Protein AF-A0A965TZ69-F1 (afdb_monomer)

Nearest PDB structures (foldseek):
  3d31-assembly1_C  TM=6.279E-01  e=3.593E+00  unclassified

Mean predicted aligned error: 8.64 Å

Radius of gyration: 21.77 Å; Cα contacts (8 Å, |Δi|>4): 48; chains: 1; bounding box: 50×44×54 Å

Sequence (142 aa):
YWHDPTARWVMLLVFVVKNLGYMVIIFSGALAGMPKEYKEVFSLDSRSLFSYARRVIIPLLTPVIFFVVILSLINCFQIYREVFGLYGQYPPNSLYMLQNFMNNNFLKLNYHRLCSASFLVTMTIGLVVAVYLRVQDRSKRR

Structure (mmCIF, N/CA/C/O backbone):
data_AF-A0A965TZ69-F1
#
_entry.id   AF-A0A965TZ69-F1
#
loop_
_atom_site.group_PDB
_atom_site.id
_atom_site.type_symbol
_atom_site.label_atom_id
_atom_site.label_alt_id
_atom_site.label_comp_id
_atom_site.label_asym_id
_atom_site.label_entity_id
_atom_site.label_seq_id
_atom_site.pdbx_PDB_ins_code
_atom_site.Cartn_x
_atom_site.Cartn_y
_atom_site.Cartn_z
_atom_site.occupancy
_atom_site.B_iso_or_equiv
_atom_site.auth_seq_id
_atom_site.auth_comp_id
_atom_site.auth_asym_id
_atom_site.auth_atom_id
_atom_site.pdbx_PDB_model_num
ATOM 1 N N . TYR A 1 1 ? 6.754 -20.106 -20.145 1.00 45.97 1 TYR A N 1
ATOM 2 C CA . TYR A 1 1 ? 7.620 -19.295 -19.264 1.00 45.97 1 TYR A CA 1
ATOM 3 C C . TYR A 1 1 ? 7.203 -17.821 -19.119 1.00 45.97 1 TYR A C 1
ATOM 5 O O . TYR A 1 1 ? 7.420 -17.286 -18.046 1.00 45.97 1 TYR A O 1
ATOM 13 N N . TRP A 1 2 ? 6.571 -17.156 -20.108 1.00 42.72 2 TRP A N 1
ATOM 14 C CA . TRP A 1 2 ? 6.186 -15.721 -20.014 1.00 42.72 2 TRP A CA 1
ATOM 15 C C . TRP A 1 2 ? 4.701 -15.433 -19.716 1.00 42.72 2 TRP A C 1
ATOM 17 O O . TRP A 1 2 ? 4.315 -14.274 -19.573 1.00 42.72 2 TRP A O 1
ATOM 27 N N . HIS A 1 3 ? 3.871 -16.472 -19.605 1.00 52.62 3 HIS A N 1
ATOM 28 C CA . HIS A 1 3 ? 2.413 -16.343 -19.503 1.00 52.62 3 HIS A CA 1
ATOM 29 C C . HIS A 1 3 ? 1.800 -17.076 -18.317 1.00 52.62 3 HIS A C 1
ATOM 31 O O . HIS A 1 3 ? 0.592 -17.264 -18.318 1.00 52.62 3 HIS A O 1
ATOM 37 N N . ASP A 1 4 ? 2.586 -17.479 -17.317 1.00 63.34 4 ASP A N 1
ATOM 38 C CA . ASP A 1 4 ? 2.038 -18.221 -16.185 1.00 63.34 4 ASP A CA 1
ATOM 39 C C . ASP A 1 4 ? 1.114 -17.315 -15.352 1.00 63.34 4 ASP A C 1
ATOM 41 O O . ASP A 1 4 ? 1.602 -16.450 -14.615 1.00 63.34 4 ASP A O 1
ATOM 45 N N . PRO A 1 5 ? -0.224 -17.476 -15.434 1.00 65.94 5 PRO A N 1
ATOM 46 C CA . PRO A 1 5 ? -1.159 -16.663 -14.655 1.00 65.94 5 PRO A CA 1
ATOM 47 C C . PRO A 1 5 ? -0.973 -16.927 -13.154 1.00 65.94 5 PRO A C 1
ATOM 49 O O . PRO A 1 5 ? -1.316 -16.102 -12.307 1.00 65.94 5 PRO A O 1
ATOM 52 N N . THR A 1 6 ? -0.385 -18.082 -12.840 1.00 77.25 6 THR A N 1
ATOM 53 C CA . THR A 1 6 ? -0.024 -18.580 -11.517 1.00 77.25 6 THR A CA 1
ATOM 54 C C . THR A 1 6 ? 0.995 -17.681 -10.815 1.00 77.25 6 THR A C 1
ATOM 56 O O . THR A 1 6 ? 0.858 -17.457 -9.615 1.00 77.25 6 THR A O 1
ATOM 59 N N . ALA A 1 7 ? 1.942 -17.069 -11.536 1.00 76.62 7 ALA A N 1
ATOM 60 C CA . ALA A 1 7 ? 2.988 -16.228 -10.945 1.00 76.62 7 ALA A CA 1
ATOM 61 C C . ALA A 1 7 ? 2.411 -15.025 -10.178 1.00 76.62 7 ALA A C 1
ATOM 63 O O . ALA A 1 7 ? 2.889 -14.676 -9.097 1.00 76.62 7 ALA A O 1
ATOM 64 N N . ARG A 1 8 ? 1.333 -14.418 -10.695 1.00 78.44 8 ARG A N 1
ATOM 65 C CA . ARG A 1 8 ? 0.625 -13.325 -10.013 1.00 78.44 8 ARG A CA 1
ATOM 66 C C . ARG A 1 8 ? -0.029 -13.802 -8.718 1.00 78.44 8 ARG A C 1
ATOM 68 O O . ARG A 1 8 ? 0.075 -13.117 -7.705 1.00 78.44 8 ARG A O 1
ATOM 75 N N . TRP A 1 9 ? -0.689 -14.957 -8.747 1.00 83.31 9 TRP A N 1
ATOM 76 C CA . TRP A 1 9 ? -1.361 -15.526 -7.577 1.00 83.31 9 TRP A CA 1
ATOM 77 C C . TRP A 1 9 ? -0.374 -15.943 -6.491 1.00 83.31 9 TRP A C 1
ATOM 79 O O . TRP A 1 9 ? -0.600 -15.645 -5.322 1.00 83.31 9 TRP A O 1
ATOM 89 N N . VAL A 1 10 ? 0.750 -16.549 -6.877 1.00 84.06 10 VAL A N 1
ATOM 90 C CA . VAL A 1 10 ? 1.832 -16.903 -5.952 1.00 84.06 10 VAL A CA 1
ATOM 91 C C . VAL A 1 10 ? 2.392 -15.647 -5.282 1.00 84.06 10 VAL A C 1
ATOM 93 O O . VAL A 1 10 ? 2.498 -15.607 -4.059 1.00 84.06 10 VAL A O 1
ATOM 96 N N . MET A 1 11 ? 2.665 -14.584 -6.047 1.00 83.56 11 MET A N 1
ATOM 97 C CA . MET A 1 11 ? 3.142 -13.319 -5.474 1.00 83.56 11 MET A CA 1
ATOM 98 C C . MET A 1 11 ? 2.115 -12.653 -4.559 1.00 83.56 11 MET A C 1
ATOM 100 O O . MET A 1 11 ? 2.484 -12.130 -3.509 1.00 83.56 11 MET A O 1
ATOM 104 N N . LEU A 1 12 ? 0.830 -12.694 -4.918 1.00 83.50 12 LEU A N 1
ATOM 105 C CA . LEU A 1 12 ? -0.244 -12.198 -4.057 1.00 83.50 12 LEU A CA 1
ATOM 106 C C . LEU A 1 12 ? -0.321 -12.983 -2.746 1.00 83.50 12 LEU A C 1
ATOM 108 O O . LEU A 1 12 ? -0.468 -12.375 -1.691 1.00 83.50 12 LEU A O 1
ATOM 112 N N . LEU A 1 13 ? -0.180 -14.308 -2.789 1.00 86.38 13 LEU A N 1
ATOM 113 C CA . LEU A 1 13 ? -0.198 -15.149 -1.595 1.00 86.38 13 LEU A CA 1
ATOM 114 C C . LEU A 1 13 ? 0.984 -14.818 -0.676 1.00 86.38 13 LEU A C 1
ATOM 116 O O . LEU A 1 13 ? 0.779 -14.577 0.513 1.00 86.38 13 LEU A O 1
ATOM 120 N N . VAL A 1 14 ? 2.199 -14.723 -1.225 1.00 85.31 14 VAL A N 1
ATOM 121 C CA . VAL A 1 14 ? 3.401 -14.330 -0.467 1.00 85.31 14 VAL A CA 1
ATOM 122 C C . VAL A 1 14 ? 3.221 -12.947 0.161 1.00 85.31 14 VAL A C 1
ATOM 124 O O . VAL A 1 14 ? 3.525 -12.757 1.340 1.00 85.31 14 VAL A O 1
ATOM 127 N N . PHE A 1 15 ? 2.672 -11.994 -0.597 1.00 84.50 15 PHE A N 1
ATOM 128 C CA . PHE A 1 15 ? 2.369 -10.661 -0.090 1.00 84.50 15 PHE A CA 1
ATOM 129 C C . PHE A 1 15 ? 1.361 -10.712 1.063 1.00 84.50 15 PHE A C 1
ATOM 131 O O . PHE A 1 15 ? 1.594 -10.110 2.107 1.00 84.50 15 PHE A O 1
ATOM 138 N N . VAL A 1 16 ? 0.261 -11.448 0.913 1.00 85.38 16 VAL A N 1
ATOM 139 C CA . VAL A 1 16 ? -0.779 -11.555 1.940 1.00 85.38 16 VAL A CA 1
ATOM 140 C C . VAL A 1 16 ? -0.226 -12.198 3.208 1.00 85.38 16 VAL A C 1
ATOM 142 O O . VAL A 1 16 ? -0.365 -11.614 4.275 1.00 85.38 16 VAL A O 1
ATOM 145 N N . VAL A 1 17 ? 0.474 -13.330 3.118 1.00 87.38 17 VAL A N 1
ATOM 146 C CA . VAL A 1 17 ? 1.027 -14.018 4.299 1.00 87.38 17 VAL A CA 1
ATOM 147 C C . VAL A 1 17 ? 2.025 -13.134 5.051 1.00 87.38 17 VAL A C 1
ATOM 149 O O . VAL A 1 17 ? 1.951 -13.027 6.276 1.00 87.38 17 VAL A O 1
ATOM 152 N N . LYS A 1 18 ? 2.913 -12.436 4.334 1.00 83.44 18 LYS A N 1
ATOM 153 C CA . LYS A 1 18 ? 3.886 -11.521 4.945 1.00 83.44 18 LYS A CA 1
ATOM 154 C C . LYS A 1 18 ? 3.205 -10.342 5.647 1.00 83.44 18 LYS A C 1
ATOM 156 O O . LYS A 1 18 ? 3.599 -9.970 6.751 1.00 83.44 18 LYS A O 1
ATOM 161 N N . ASN A 1 19 ? 2.196 -9.748 5.011 1.00 85.19 19 ASN A N 1
ATOM 162 C CA . ASN A 1 19 ? 1.527 -8.567 5.548 1.00 85.19 19 ASN A CA 1
ATOM 163 C C . ASN A 1 19 ? 0.514 -8.907 6.654 1.00 85.19 19 ASN A C 1
ATOM 165 O O . ASN A 1 19 ? 0.347 -8.142 7.600 1.00 85.19 19 ASN A O 1
ATOM 169 N N . LEU A 1 20 ? -0.108 -10.086 6.603 1.00 85.44 20 LEU A N 1
ATOM 170 C CA . LEU A 1 20 ? -1.052 -10.538 7.625 1.00 85.44 20 LEU A CA 1
ATOM 171 C C . LEU A 1 20 ? -0.412 -10.605 9.013 1.00 85.44 20 LEU A C 1
ATOM 173 O O . LEU A 1 20 ? -1.038 -10.183 9.982 1.00 85.44 20 LEU A O 1
ATOM 177 N N . GLY A 1 21 ? 0.835 -11.075 9.113 1.00 84.06 21 GLY A N 1
ATOM 178 C CA . GLY A 1 21 ? 1.530 -11.184 10.397 1.00 84.06 21 GLY A CA 1
ATOM 179 C C . GLY A 1 21 ? 1.611 -9.849 11.141 1.00 84.06 21 GLY A C 1
ATOM 180 O O . GLY A 1 21 ? 1.211 -9.762 12.301 1.00 84.06 21 GLY A O 1
ATOM 181 N N . TYR A 1 22 ? 2.054 -8.781 10.466 1.00 83.88 22 TYR A N 1
ATOM 182 C CA . TYR A 1 22 ? 2.157 -7.467 11.110 1.00 83.88 22 TYR A CA 1
ATOM 183 C C . TYR A 1 22 ? 0.774 -6.881 11.428 1.00 83.88 22 TYR A C 1
ATOM 185 O O . TYR A 1 22 ? 0.587 -6.287 12.491 1.00 83.88 22 TYR A O 1
ATOM 193 N N . MET A 1 23 ? -0.205 -7.057 10.532 1.00 85.38 23 MET A N 1
ATOM 194 C CA . MET A 1 23 ? -1.560 -6.538 10.728 1.00 85.38 23 MET A CA 1
ATOM 195 C C . MET A 1 23 ? -2.212 -7.149 11.965 1.00 85.38 23 MET A C 1
ATOM 197 O O . MET A 1 23 ? -2.778 -6.424 12.781 1.00 85.38 23 MET A O 1
ATOM 201 N N . VAL A 1 24 ? -2.095 -8.469 12.132 1.00 88.25 24 VAL A N 1
ATOM 202 C CA . VAL A 1 24 ? -2.656 -9.189 13.281 1.00 88.25 24 VAL A CA 1
ATOM 203 C C . VAL A 1 24 ? -2.038 -8.694 14.584 1.00 88.25 24 VAL A C 1
ATOM 205 O O . VAL A 1 24 ? -2.772 -8.461 15.543 1.00 88.25 24 VAL A O 1
ATOM 208 N N . ILE A 1 25 ? -0.722 -8.468 14.622 1.00 89.06 25 ILE A N 1
ATOM 209 C CA . ILE A 1 25 ? -0.036 -7.956 15.817 1.00 89.06 25 ILE A CA 1
ATOM 210 C C . ILE A 1 25 ? -0.553 -6.560 16.187 1.00 89.06 25 ILE A C 1
ATOM 212 O O . ILE A 1 25 ? -0.896 -6.325 17.346 1.00 89.06 25 ILE A O 1
ATOM 216 N N . ILE A 1 26 ? -0.674 -5.653 15.211 1.00 87.62 26 ILE A N 1
ATOM 217 C CA . ILE A 1 26 ? -1.186 -4.294 15.448 1.00 87.62 26 ILE A CA 1
ATOM 218 C C . ILE A 1 26 ? -2.630 -4.335 15.961 1.00 87.62 26 ILE A C 1
ATOM 220 O O . ILE A 1 26 ? -2.945 -3.688 16.960 1.00 87.62 26 ILE A O 1
ATOM 224 N N . PHE A 1 27 ? -3.506 -5.111 15.318 1.00 86.62 27 PHE A N 1
ATOM 225 C CA . PHE A 1 27 ? -4.904 -5.220 15.740 1.00 86.62 27 PHE A CA 1
ATOM 226 C C . PHE A 1 27 ? -5.051 -5.864 17.120 1.00 86.62 27 PHE A C 1
ATOM 228 O O . PHE A 1 27 ? -5.854 -5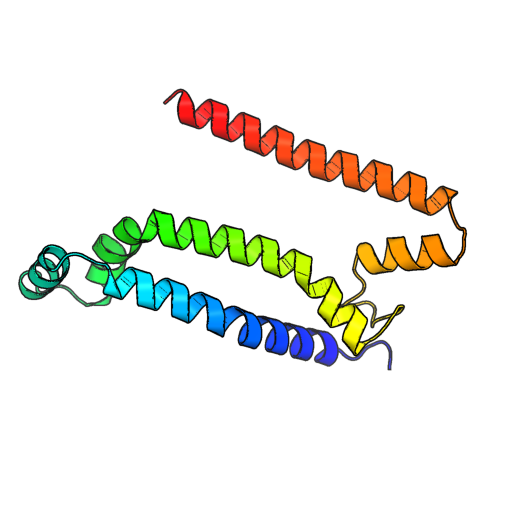.399 17.927 1.00 86.62 27 PHE A O 1
ATOM 235 N N . SER A 1 28 ? -4.253 -6.889 17.416 1.00 86.31 28 SER A N 1
ATOM 236 C CA . SER A 1 28 ? -4.268 -7.563 18.717 1.00 86.3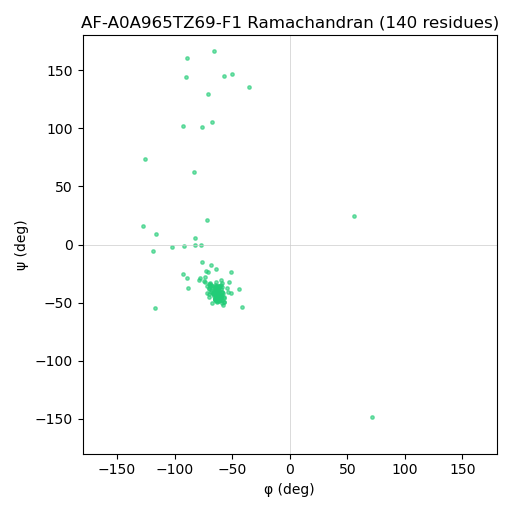1 28 SER A CA 1
ATOM 237 C C . SER A 1 28 ? -3.794 -6.629 19.828 1.00 86.31 28 SER A C 1
ATOM 239 O O . SER A 1 28 ? -4.431 -6.554 20.876 1.00 86.31 28 SER A O 1
ATOM 241 N N . GLY A 1 29 ? -2.730 -5.855 19.584 1.00 86.00 29 GLY A N 1
ATOM 242 C CA . GLY A 1 29 ? -2.254 -4.834 20.519 1.00 86.00 29 GLY A CA 1
ATOM 243 C C . GLY A 1 29 ? -3.288 -3.733 20.761 1.00 86.00 29 GLY A C 1
ATOM 244 O O . GLY A 1 29 ? -3.538 -3.355 21.904 1.00 86.00 29 GLY A O 1
ATOM 245 N N . ALA A 1 30 ? -3.955 -3.273 19.702 1.00 85.50 30 ALA A N 1
ATOM 246 C CA . ALA A 1 30 ? -5.000 -2.261 19.810 1.00 85.50 30 ALA A CA 1
ATOM 247 C C . ALA A 1 30 ? -6.231 -2.745 20.595 1.00 85.50 30 ALA A C 1
ATOM 249 O O . ALA A 1 30 ? -6.781 -2.001 21.403 1.00 85.50 30 ALA A O 1
ATOM 250 N N . LEU A 1 31 ? -6.640 -4.002 20.399 1.00 84.38 31 LEU A N 1
ATOM 251 C CA . LEU A 1 31 ? -7.721 -4.627 21.168 1.00 84.38 31 LEU A CA 1
ATOM 252 C C . LEU A 1 31 ? -7.326 -4.871 22.632 1.00 84.38 31 LEU A C 1
ATOM 254 O O . LEU A 1 31 ? -8.160 -4.730 23.527 1.00 84.38 31 LEU A O 1
ATOM 258 N N . ALA A 1 32 ? -6.064 -5.221 22.893 1.00 84.81 32 ALA A N 1
ATOM 259 C CA . ALA A 1 32 ? -5.551 -5.421 24.247 1.00 84.81 32 ALA A CA 1
ATOM 260 C C . ALA A 1 32 ? -5.481 -4.110 25.050 1.00 84.81 32 ALA A C 1
ATOM 262 O O . ALA A 1 32 ? -5.747 -4.124 26.249 1.00 84.81 32 ALA A O 1
ATOM 263 N N . GLY A 1 33 ? -5.176 -2.986 24.392 1.00 80.50 33 GLY A N 1
ATOM 264 C CA . GLY A 1 33 ? -5.114 -1.655 25.007 1.00 80.50 33 GLY A CA 1
ATOM 265 C C . GLY A 1 33 ? -6.471 -0.991 25.278 1.00 80.50 33 GLY A C 1
ATOM 266 O O . GLY A 1 33 ? -6.505 0.125 25.790 1.00 80.50 33 GLY A O 1
ATOM 267 N N . MET A 1 34 ? -7.590 -1.638 24.934 1.00 81.56 34 MET A N 1
ATOM 268 C CA . MET A 1 34 ? -8.935 -1.077 25.098 1.00 81.56 34 MET A CA 1
ATOM 269 C C . MET A 1 34 ? -9.340 -1.009 26.591 1.00 81.56 34 MET A C 1
ATOM 271 O O . MET A 1 34 ? -9.247 -2.032 27.281 1.00 81.56 34 MET A O 1
ATOM 275 N N . PRO A 1 35 ? -9.827 0.145 27.103 1.00 78.00 35 PRO A N 1
ATOM 276 C CA . PRO A 1 35 ? -10.276 0.282 28.493 1.00 78.00 35 PRO A CA 1
ATOM 277 C C . PRO A 1 35 ? -11.381 -0.718 28.857 1.00 78.00 35 PRO A C 1
ATOM 279 O O . PRO A 1 35 ? -12.239 -1.038 28.029 1.00 78.00 35 PRO A O 1
ATOM 282 N N . LYS A 1 36 ? -11.381 -1.200 30.109 1.00 74.75 36 LYS A N 1
ATOM 283 C CA . LYS A 1 36 ? -12.338 -2.216 30.598 1.00 74.75 36 LYS A CA 1
ATOM 284 C C . LYS A 1 36 ? -13.798 -1.771 30.490 1.00 74.75 36 LYS A C 1
ATOM 286 O O . LYS A 1 36 ? -14.646 -2.605 30.199 1.00 74.75 36 LYS A O 1
ATOM 291 N N . GLU A 1 37 ? -14.052 -0.471 30.609 1.00 75.56 37 GLU A N 1
ATOM 292 C CA . GLU A 1 37 ? -15.372 0.156 30.466 1.00 75.56 37 GLU A CA 1
ATOM 293 C C . GLU A 1 37 ? -16.075 -0.268 29.168 1.00 75.56 37 GLU A C 1
ATOM 295 O O . GLU A 1 37 ? -17.246 -0.632 29.180 1.00 75.56 37 GLU A O 1
ATOM 300 N N . TYR A 1 38 ? -15.353 -0.343 28.045 1.00 74.62 38 TYR A N 1
ATOM 301 C CA . TYR A 1 38 ? -15.943 -0.788 26.781 1.00 74.62 38 TYR A CA 1
ATOM 302 C C . TYR A 1 38 ? -16.302 -2.281 26.792 1.00 74.62 38 TYR A C 1
ATOM 304 O O . TYR A 1 38 ? -17.303 -2.679 26.202 1.00 74.62 38 TYR A O 1
ATOM 312 N N . LYS A 1 39 ? -15.527 -3.126 27.484 1.00 72.75 39 LYS A N 1
ATOM 313 C CA . LYS A 1 39 ? -15.852 -4.557 27.636 1.00 72.75 39 LYS A CA 1
ATOM 314 C C . LYS A 1 39 ? -17.082 -4.767 28.520 1.00 72.75 39 LYS A C 1
ATOM 316 O O . LYS A 1 39 ? -17.854 -5.685 28.265 1.00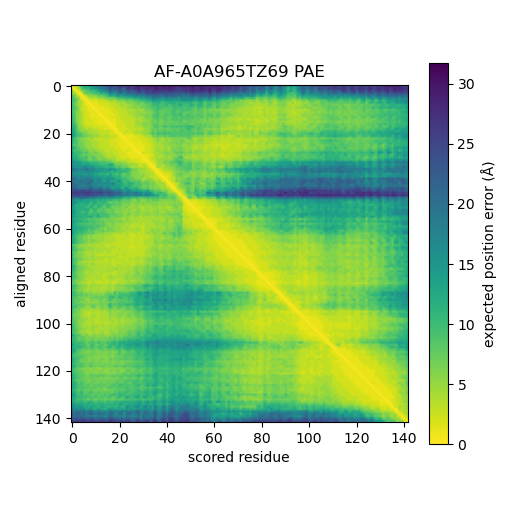 72.75 39 LYS A O 1
ATOM 321 N N . GLU A 1 40 ? -17.290 -3.907 29.511 1.00 70.69 40 GLU A N 1
ATOM 322 C CA . GLU A 1 40 ? -18.478 -3.932 30.370 1.00 70.69 40 GLU A CA 1
ATOM 323 C C . GLU A 1 40 ? -19.735 -3.490 29.606 1.00 70.69 40 GLU A C 1
ATOM 325 O O . GLU A 1 40 ? -20.787 -4.118 29.736 1.00 70.69 40 GLU A O 1
ATOM 330 N N . VAL A 1 41 ? -19.615 -2.510 28.702 1.00 70.56 41 VAL A N 1
ATOM 331 C CA . VAL A 1 41 ? -20.706 -2.116 27.788 1.00 70.56 41 VAL A CA 1
ATOM 332 C C . VAL A 1 41 ? -21.157 -3.292 26.914 1.00 70.56 41 VAL A C 1
ATOM 334 O O . VAL A 1 41 ? -22.353 -3.460 26.697 1.00 70.56 41 VAL A O 1
ATOM 337 N N . PHE A 1 42 ? -20.239 -4.161 26.474 1.00 68.31 42 PHE A N 1
ATOM 338 C CA . PHE A 1 42 ? -20.608 -5.385 25.752 1.00 68.31 42 PHE A CA 1
ATOM 339 C C . PHE A 1 42 ? -21.407 -6.374 26.610 1.00 68.31 42 PHE A C 1
ATOM 341 O O . PHE A 1 42 ? -22.324 -7.012 26.107 1.00 68.31 42 PHE A O 1
ATOM 348 N N . SER A 1 43 ? -21.079 -6.509 27.899 1.00 69.50 43 SER A N 1
ATOM 349 C CA . SER A 1 43 ? -21.826 -7.400 28.799 1.00 69.50 43 SER A CA 1
ATOM 350 C C . SER A 1 43 ? -23.227 -6.886 29.140 1.00 69.50 43 SER A C 1
ATOM 352 O O . SER A 1 43 ? -24.101 -7.680 29.480 1.00 69.50 43 SER A O 1
ATOM 354 N N . LEU A 1 44 ? -23.443 -5.572 29.025 1.00 70.81 44 LEU A N 1
ATOM 355 C CA . LEU A 1 44 ? -24.728 -4.918 29.272 1.00 70.81 44 LEU A CA 1
ATOM 356 C C . LEU A 1 44 ? -25.608 -4.850 28.012 1.00 70.81 44 LEU A C 1
ATOM 358 O O . LEU A 1 44 ? -26.834 -4.853 28.122 1.00 70.81 44 LEU A O 1
ATOM 362 N N . ASP A 1 45 ? -25.008 -4.800 26.821 1.00 67.06 45 ASP A N 1
ATOM 363 C CA . ASP A 1 45 ? -25.724 -4.711 25.548 1.00 67.06 45 ASP A CA 1
ATOM 364 C C . ASP A 1 45 ? -25.966 -6.121 24.973 1.00 67.06 45 ASP A C 1
ATOM 366 O O . ASP A 1 45 ? -25.086 -6.743 24.383 1.00 67.06 45 ASP A O 1
ATOM 370 N N . SER A 1 46 ? -27.190 -6.642 25.108 1.00 58.88 46 SER A N 1
ATOM 371 C CA . SER A 1 46 ? -27.605 -7.978 24.630 1.00 58.88 46 SER A CA 1
ATOM 372 C C . SER A 1 46 ? -27.736 -8.094 23.100 1.00 58.88 46 SER A C 1
ATOM 374 O O . SER A 1 46 ? -28.429 -8.968 22.571 1.00 58.88 46 SER A O 1
ATOM 376 N N . ARG A 1 47 ? -27.081 -7.204 22.347 1.00 63.69 47 ARG A N 1
ATOM 377 C CA . ARG A 1 47 ? -27.084 -7.196 20.881 1.00 63.69 47 ARG A CA 1
ATOM 378 C C . ARG A 1 47 ? -25.942 -8.043 20.325 1.00 63.69 47 ARG A C 1
ATOM 380 O O . ARG A 1 47 ? -24.831 -8.053 20.837 1.00 63.69 47 ARG A O 1
ATOM 387 N N . SER A 1 48 ? -26.229 -8.713 19.207 1.00 77.81 48 SER A N 1
ATOM 388 C CA . SER A 1 48 ? -25.288 -9.519 18.412 1.00 77.81 48 SER A CA 1
ATOM 389 C C . SER A 1 48 ? -23.861 -8.945 18.362 1.00 77.81 48 SER A C 1
ATOM 391 O O . SER A 1 48 ? -23.671 -7.760 18.067 1.00 77.81 48 SER A O 1
ATOM 393 N N . LEU A 1 49 ? -22.864 -9.824 18.537 1.00 77.56 49 LEU A N 1
ATOM 394 C CA . LEU A 1 49 ? -21.422 -9.554 18.413 1.00 77.56 49 LEU A CA 1
ATOM 395 C C . LEU A 1 49 ? -21.067 -8.701 17.187 1.00 77.56 49 LEU A C 1
ATOM 397 O O . LEU A 1 49 ? -20.219 -7.814 17.264 1.00 77.56 49 LEU A O 1
ATOM 401 N N . PHE A 1 50 ? -21.741 -8.928 16.058 1.00 80.06 50 PHE A N 1
ATOM 402 C CA . PHE A 1 50 ? -21.497 -8.180 14.826 1.00 80.06 50 PHE A CA 1
ATOM 403 C C . PHE A 1 50 ? -21.966 -6.719 14.917 1.00 80.06 50 PHE A C 1
ATOM 405 O O . PHE A 1 50 ? -21.292 -5.808 14.433 1.00 80.06 50 PHE A O 1
ATOM 412 N N . SER A 1 51 ? -23.108 -6.479 15.570 1.00 80.19 51 SER A N 1
ATOM 413 C CA . SER A 1 51 ? -23.627 -5.127 15.800 1.00 80.19 51 SER A CA 1
ATOM 414 C C . SER A 1 51 ? -22.717 -4.347 16.748 1.00 80.19 51 SER A C 1
ATOM 416 O O . SER A 1 51 ? -22.430 -3.178 16.487 1.00 80.19 51 SER A O 1
ATOM 418 N N . TYR A 1 52 ? -22.229 -4.997 17.807 1.00 80.94 52 TYR A N 1
ATOM 419 C CA . TYR A 1 52 ? -21.283 -4.399 18.747 1.00 80.94 52 TYR A CA 1
ATOM 420 C C . TYR A 1 52 ? -19.938 -4.082 18.080 1.00 80.94 52 TYR A C 1
ATOM 422 O O . TYR A 1 52 ? -19.449 -2.954 18.166 1.00 80.94 52 TYR A O 1
ATOM 430 N N . ALA A 1 53 ? -19.380 -5.032 17.320 1.00 81.00 53 ALA A N 1
ATOM 431 C CA . ALA A 1 53 ? -18.133 -4.818 16.597 1.00 81.00 53 ALA A CA 1
ATOM 432 C C . ALA A 1 53 ? -18.231 -3.615 15.651 1.00 81.00 53 ALA A C 1
ATOM 434 O O . ALA A 1 53 ? -17.373 -2.735 15.665 1.00 81.00 53 ALA A O 1
ATOM 435 N N . ARG A 1 54 ? -19.315 -3.516 14.876 1.00 82.56 54 ARG A N 1
ATOM 436 C CA . ARG A 1 54 ? -19.477 -2.435 13.900 1.00 82.56 54 ARG A CA 1
ATOM 437 C C . ARG A 1 54 ? -19.759 -1.067 14.525 1.00 82.56 54 ARG A C 1
ATOM 439 O O . ARG A 1 54 ? -19.315 -0.065 13.971 1.00 82.56 54 ARG A O 1
ATOM 446 N N . ARG A 1 55 ? -20.513 -1.006 15.626 1.00 80.75 55 ARG A N 1
ATOM 447 C CA . ARG A 1 55 ? -20.940 0.264 16.245 1.00 80.75 55 ARG A CA 1
ATOM 448 C C . ARG A 1 55 ? -20.011 0.777 17.336 1.00 80.75 55 ARG A C 1
ATOM 450 O O . ARG A 1 55 ? -20.015 1.977 17.571 1.00 80.75 55 ARG A O 1
ATOM 457 N N . VAL A 1 56 ? -19.254 -0.098 17.992 1.00 81.19 56 VAL A N 1
ATOM 458 C CA . VAL A 1 56 ? -18.407 0.266 19.138 1.00 81.19 56 VAL A CA 1
ATOM 459 C C . VAL A 1 56 ? -16.935 0.029 18.815 1.00 81.19 56 VAL A C 1
ATOM 461 O O . VAL A 1 56 ? -16.139 0.963 18.868 1.00 81.19 56 VAL A O 1
ATOM 464 N N . ILE A 1 57 ? -16.570 -1.189 18.400 1.00 82.81 57 ILE A N 1
ATOM 465 C CA . ILE A 1 57 ? -15.161 -1.549 18.169 1.00 82.81 57 ILE A CA 1
ATOM 466 C C . ILE A 1 57 ? -14.573 -0.793 16.968 1.00 82.81 57 ILE A C 1
ATOM 468 O O . ILE A 1 57 ? -13.514 -0.187 17.096 1.00 82.81 57 ILE A O 1
ATOM 472 N N . ILE A 1 58 ? -15.244 -0.796 15.808 1.00 83.56 58 ILE A N 1
ATOM 473 C CA . ILE A 1 58 ? -14.754 -0.120 14.593 1.00 83.56 58 ILE A CA 1
ATOM 474 C C . ILE A 1 58 ? -14.519 1.384 14.815 1.00 83.56 58 ILE A C 1
ATOM 476 O O . ILE A 1 58 ? -13.414 1.832 14.513 1.00 83.56 58 ILE A O 1
ATOM 480 N N . PRO A 1 59 ? -15.477 2.180 15.339 1.00 83.56 59 PRO A N 1
ATOM 481 C CA . PRO A 1 59 ? -15.239 3.604 15.549 1.00 83.56 59 PRO A CA 1
ATOM 482 C C . PRO A 1 59 ? -14.134 3.876 16.575 1.00 83.56 59 PRO A C 1
ATOM 484 O O . PRO A 1 59 ? -13.337 4.784 16.346 1.00 83.56 59 PRO A O 1
ATOM 487 N N . LEU A 1 60 ? -14.008 3.068 17.634 1.00 83.75 60 LEU A N 1
ATOM 488 C CA . LEU A 1 60 ? -12.913 3.218 18.597 1.00 83.75 60 LEU A CA 1
ATOM 489 C C . LEU A 1 60 ? -11.544 2.875 17.985 1.00 83.75 60 LEU A C 1
ATOM 491 O O . LEU A 1 60 ? -10.551 3.543 18.262 1.00 83.75 60 LEU A O 1
ATOM 495 N N . LEU A 1 61 ? -11.491 1.863 17.117 1.00 86.38 61 LEU A N 1
ATOM 496 C CA . LEU A 1 61 ? -10.279 1.459 16.402 1.00 86.38 61 LEU A CA 1
ATOM 497 C C . LEU A 1 61 ? -10.000 2.291 15.146 1.00 86.38 61 LEU A C 1
ATOM 499 O O . LEU A 1 61 ? -8.975 2.062 14.511 1.00 86.38 61 LEU A O 1
ATOM 503 N N . THR A 1 62 ? -10.840 3.268 14.789 1.00 84.88 62 THR A N 1
ATOM 504 C CA . THR A 1 62 ? -10.638 4.163 13.633 1.00 84.88 62 THR A CA 1
ATOM 505 C C . THR A 1 62 ? -9.189 4.644 13.474 1.00 84.88 62 THR A C 1
ATOM 507 O O . THR A 1 62 ? -8.629 4.413 12.402 1.00 84.88 62 THR A O 1
ATOM 510 N N . PRO A 1 63 ? -8.522 5.242 14.486 1.00 83.62 63 PRO A N 1
ATOM 511 C CA . PRO A 1 63 ? -7.134 5.696 14.339 1.00 83.62 63 PRO A CA 1
ATOM 512 C C . PRO A 1 63 ? -6.155 4.556 14.011 1.00 83.62 63 PRO A C 1
ATOM 514 O O . PRO A 1 63 ? -5.236 4.737 13.214 1.00 83.62 63 PRO A O 1
ATOM 517 N N . VAL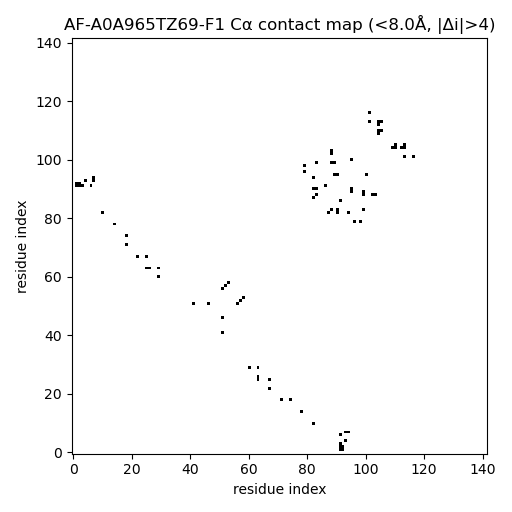 A 1 64 ? -6.382 3.362 14.563 1.00 87.12 64 VAL A N 1
ATOM 518 C CA . VAL A 1 64 ? -5.571 2.165 14.293 1.00 87.12 64 VAL A CA 1
ATOM 519 C C . VAL A 1 64 ? -5.832 1.641 12.884 1.00 87.12 64 VAL A C 1
ATOM 521 O O . VAL A 1 64 ? -4.891 1.304 12.171 1.00 87.12 64 VAL A O 1
ATOM 524 N N . ILE A 1 65 ? -7.090 1.621 12.444 1.00 86.19 65 ILE A N 1
ATOM 525 C CA . ILE A 1 65 ? -7.470 1.232 11.083 1.00 86.19 65 ILE A CA 1
ATOM 526 C C . ILE A 1 65 ? -6.814 2.179 10.072 1.00 86.19 65 ILE A C 1
ATOM 528 O O . ILE A 1 65 ? -6.202 1.710 9.116 1.00 86.19 65 ILE A O 1
ATOM 532 N N . PHE A 1 66 ? -6.861 3.496 10.303 1.00 84.56 66 PHE A N 1
ATOM 533 C CA . PHE A 1 66 ? -6.166 4.479 9.465 1.00 84.56 66 PHE A CA 1
ATOM 534 C C . PHE A 1 66 ? -4.660 4.210 9.393 1.00 84.56 66 PHE A C 1
ATOM 536 O O . PHE A 1 66 ? -4.085 4.210 8.304 1.00 84.56 66 PHE A O 1
ATOM 543 N N . PHE A 1 67 ? -4.027 3.927 10.532 1.00 85.62 67 PHE A N 1
ATOM 544 C CA . PHE A 1 67 ? -2.609 3.587 10.578 1.00 85.62 67 PHE A CA 1
ATOM 545 C C . PHE A 1 67 ? -2.288 2.314 9.778 1.00 85.62 67 PHE A C 1
ATOM 547 O O . PHE A 1 67 ? -1.377 2.317 8.948 1.00 85.62 67 PHE A O 1
ATOM 554 N N . VAL A 1 68 ? -3.070 1.244 9.952 1.00 87.88 68 VAL A N 1
ATOM 555 C CA . VAL A 1 68 ? -2.903 -0.010 9.202 1.00 87.88 68 VAL A CA 1
ATOM 556 C C . VAL A 1 68 ? -3.101 0.208 7.703 1.00 87.88 68 VAL A C 1
ATOM 558 O O . VAL A 1 68 ? -2.342 -0.350 6.913 1.00 87.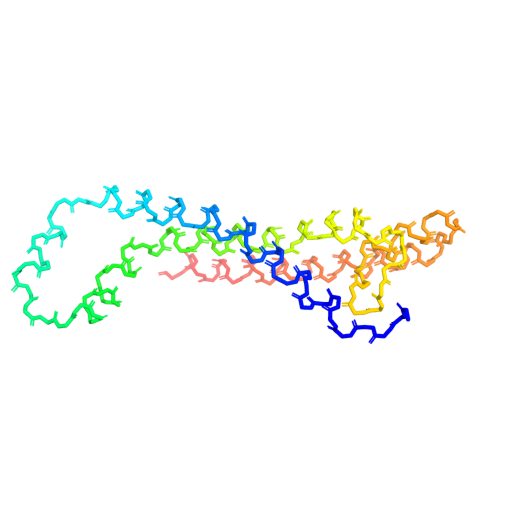88 68 VAL A O 1
ATOM 561 N N . VAL A 1 69 ? -4.065 1.033 7.288 1.00 86.94 69 VAL A N 1
ATOM 562 C CA . VAL A 1 69 ? -4.296 1.366 5.872 1.00 86.94 69 VAL A CA 1
ATOM 563 C C . VAL A 1 69 ? -3.079 2.072 5.272 1.00 86.94 69 VAL A C 1
ATOM 565 O O . VAL A 1 69 ? -2.615 1.676 4.203 1.00 86.94 69 VAL A O 1
ATOM 568 N N . ILE A 1 70 ? -2.510 3.060 5.967 1.00 87.38 70 ILE A N 1
ATOM 569 C CA . ILE A 1 70 ? -1.300 3.762 5.511 1.00 87.38 70 ILE A CA 1
ATOM 570 C C . ILE A 1 70 ? -0.121 2.789 5.407 1.00 87.38 70 ILE A C 1
ATOM 572 O O . ILE A 1 70 ? 0.561 2.757 4.384 1.00 87.38 70 ILE A O 1
ATOM 576 N N . LEU A 1 71 ? 0.089 1.947 6.422 1.00 87.81 71 LEU A N 1
ATOM 577 C CA . LEU A 1 71 ? 1.121 0.909 6.377 1.00 87.81 71 LEU A CA 1
ATOM 578 C C . LEU A 1 71 ? 0.910 -0.060 5.211 1.00 87.81 71 LEU A C 1
ATOM 580 O O . LEU A 1 71 ? 1.866 -0.416 4.530 1.00 87.81 71 LEU A O 1
ATOM 584 N N . SER A 1 72 ? -0.334 -0.460 4.945 1.00 86.50 72 SER A N 1
ATOM 585 C CA . SER A 1 72 ? -0.672 -1.352 3.829 1.00 86.50 72 SER A CA 1
ATOM 586 C C . SER A 1 72 ? -0.307 -0.719 2.494 1.00 86.50 72 SER A C 1
ATOM 588 O O . SER A 1 72 ? 0.291 -1.372 1.644 1.00 86.50 72 SER A O 1
ATOM 590 N N . LEU A 1 73 ? -0.617 0.570 2.327 1.00 86.31 73 LEU A N 1
ATOM 591 C CA . LEU A 1 73 ? -0.247 1.331 1.137 1.00 86.31 73 LEU A CA 1
ATOM 592 C C . LEU A 1 73 ? 1.274 1.380 0.961 1.00 86.31 73 LEU A C 1
ATOM 594 O O . LEU A 1 73 ? 1.759 1.126 -0.137 1.00 86.31 73 LEU A O 1
ATOM 598 N N . ILE A 1 74 ? 2.031 1.634 2.032 1.00 87.19 74 ILE A N 1
ATOM 599 C CA . ILE A 1 74 ? 3.501 1.618 1.994 1.00 87.19 74 ILE A CA 1
ATOM 600 C C . ILE A 1 74 ? 4.015 0.230 1.589 1.00 87.19 74 ILE A C 1
ATOM 602 O O . ILE A 1 74 ? 4.856 0.120 0.696 1.00 87.19 74 ILE A O 1
ATOM 606 N N . ASN A 1 75 ? 3.481 -0.835 2.189 1.00 86.50 75 ASN A N 1
ATOM 607 C CA . ASN A 1 75 ? 3.865 -2.210 1.874 1.00 86.50 75 ASN A CA 1
ATOM 608 C C . ASN A 1 75 ? 3.564 -2.581 0.414 1.00 86.50 75 ASN A C 1
ATOM 610 O O . ASN A 1 75 ? 4.379 -3.246 -0.226 1.00 86.50 75 ASN A O 1
ATOM 614 N N . CYS A 1 76 ? 2.456 -2.097 -0.155 1.00 84.50 76 CYS A N 1
ATOM 615 C CA . CYS A 1 76 ? 2.151 -2.275 -1.576 1.00 84.50 76 CYS A CA 1
ATOM 616 C C . CYS A 1 76 ? 3.230 -1.685 -2.494 1.00 84.50 76 CYS A C 1
ATOM 618 O O . CYS A 1 76 ? 3.471 -2.242 -3.557 1.00 84.50 76 CYS A O 1
ATOM 620 N N . PHE A 1 77 ? 3.902 -0.594 -2.111 1.00 83.50 77 PHE A N 1
ATOM 621 C CA . PHE A 1 77 ? 5.036 -0.069 -2.882 1.00 83.50 77 PHE A CA 1
ATOM 622 C C . PHE A 1 77 ? 6.326 -0.865 -2.659 1.00 83.50 77 PHE A C 1
ATOM 624 O O . PHE A 1 77 ? 7.169 -0.932 -3.553 1.00 83.50 77 PHE A O 1
ATOM 631 N N . GLN A 1 78 ? 6.490 -1.481 -1.486 1.00 84.69 78 GLN A N 1
ATOM 632 C CA . GLN A 1 78 ? 7.688 -2.255 -1.161 1.00 84.69 78 GLN A CA 1
ATOM 633 C C . GLN A 1 78 ? 7.766 -3.600 -1.892 1.00 84.69 78 GLN A C 1
ATOM 635 O O . GLN A 1 78 ? 8.888 -4.049 -2.116 1.00 84.69 78 GLN A O 1
ATOM 640 N N . ILE A 1 79 ? 6.627 -4.149 -2.352 1.00 86.81 79 ILE A N 1
ATOM 641 C CA . ILE A 1 79 ? 6.507 -5.443 -3.063 1.00 86.81 79 ILE A CA 1
ATOM 642 C C . ILE A 1 79 ? 7.472 -5.603 -4.256 1.00 86.81 79 ILE A C 1
ATOM 644 O O . ILE A 1 79 ? 7.792 -6.715 -4.681 1.00 86.81 79 ILE A O 1
ATOM 648 N N . TYR A 1 80 ? 7.936 -4.487 -4.826 1.00 86.44 80 TYR A N 1
ATOM 649 C CA . TYR A 1 80 ? 8.933 -4.480 -5.891 1.00 86.44 80 TYR A CA 1
ATOM 650 C C . TYR A 1 80 ? 10.194 -5.265 -5.512 1.00 86.44 80 TYR A C 1
ATOM 652 O O . TYR A 1 80 ? 10.728 -5.996 -6.344 1.00 86.44 80 TYR A O 1
ATOM 660 N N . ARG A 1 81 ? 10.671 -5.135 -4.267 1.00 84.81 81 ARG A N 1
ATOM 661 C CA . ARG A 1 81 ? 11.903 -5.803 -3.820 1.00 84.81 81 ARG A CA 1
ATOM 662 C C . ARG A 1 81 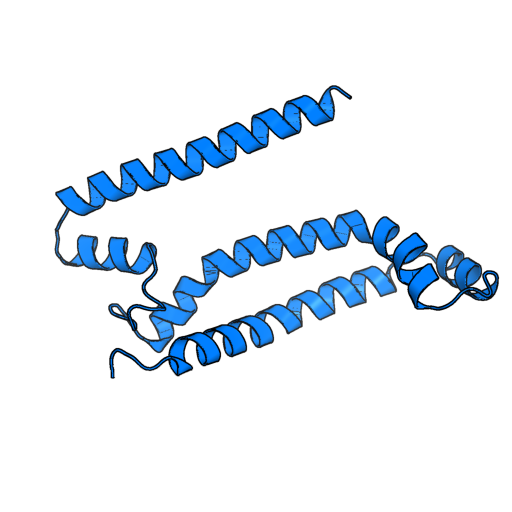? 11.754 -7.319 -3.867 1.00 84.81 81 ARG A C 1
ATOM 664 O O . ARG A 1 81 ? 12.693 -8.012 -4.239 1.00 84.81 81 ARG A O 1
ATOM 671 N N . GLU A 1 82 ? 10.576 -7.822 -3.526 1.00 84.81 82 GLU A N 1
ATOM 672 C CA . GLU A 1 82 ? 10.229 -9.237 -3.564 1.00 84.81 82 GLU A CA 1
ATOM 673 C C . GLU A 1 82 ? 10.119 -9.742 -5.002 1.00 84.81 82 GLU A C 1
ATOM 675 O O . GLU A 1 82 ? 10.681 -10.787 -5.324 1.00 84.81 82 GLU A O 1
ATOM 680 N N . VAL A 1 83 ? 9.450 -8.988 -5.884 1.00 86.25 83 VAL A N 1
ATOM 681 C CA . VAL A 1 83 ? 9.376 -9.328 -7.316 1.00 86.25 83 VAL A CA 1
ATOM 682 C C . VAL A 1 83 ? 10.778 -9.400 -7.918 1.00 86.25 83 VAL A C 1
ATOM 684 O O . VAL A 1 83 ? 11.104 -10.373 -8.596 1.00 86.25 83 VAL A O 1
ATOM 687 N N . PHE A 1 84 ? 11.613 -8.399 -7.643 1.00 85.62 84 PHE A N 1
ATOM 688 C CA . PHE A 1 84 ? 12.985 -8.346 -8.132 1.00 85.62 84 PHE A CA 1
ATOM 689 C C . PHE A 1 84 ? 13.849 -9.474 -7.550 1.00 85.62 84 PHE A C 1
ATOM 691 O O . PHE A 1 84 ? 14.645 -10.066 -8.270 1.00 85.62 84 PHE A O 1
ATOM 698 N N . GLY A 1 85 ? 13.678 -9.814 -6.270 1.00 84.62 85 GLY A N 1
ATOM 699 C CA . GLY A 1 85 ? 14.410 -10.911 -5.634 1.00 84.62 85 GLY A CA 1
ATOM 700 C C . GLY A 1 85 ? 14.076 -12.289 -6.209 1.00 84.62 85 GLY A C 1
ATOM 701 O O . GLY A 1 85 ? 14.960 -13.134 -6.306 1.00 84.62 85 GLY A O 1
ATOM 702 N N . LEU A 1 86 ? 12.823 -12.514 -6.613 1.00 82.62 86 LEU A N 1
ATOM 703 C CA . LEU A 1 86 ? 12.364 -13.811 -7.124 1.00 82.62 86 LEU A CA 1
ATOM 704 C C . LEU A 1 86 ? 12.552 -13.977 -8.636 1.00 82.62 86 LEU A C 1
ATOM 706 O O . LEU A 1 86 ? 12.868 -15.071 -9.094 1.00 82.62 86 LEU A O 1
ATOM 710 N N . TYR A 1 87 ? 12.348 -12.912 -9.412 1.00 83.06 87 TYR A N 1
ATOM 711 C CA . TYR A 1 87 ? 12.325 -12.975 -10.879 1.00 83.06 87 TYR A CA 1
ATOM 712 C C . TYR A 1 87 ? 13.415 -12.129 -11.556 1.00 83.06 87 TYR A C 1
ATOM 714 O O . TYR A 1 87 ? 13.567 -12.173 -12.778 1.00 83.06 87 TYR A O 1
ATOM 722 N N . GLY A 1 88 ? 14.182 -11.352 -10.792 1.00 84.69 88 GLY A N 1
ATOM 723 C CA . GLY A 1 88 ? 15.243 -10.500 -11.316 1.00 84.69 88 GLY A CA 1
ATOM 724 C C . GLY A 1 88 ? 14.731 -9.289 -12.098 1.00 84.69 88 GLY A C 1
ATOM 725 O O . GLY A 1 88 ? 13.681 -8.716 -11.811 1.00 84.69 88 GLY A O 1
ATOM 726 N N . GLN A 1 89 ? 15.515 -8.882 -13.100 1.00 80.19 89 GLN A N 1
ATOM 727 C CA . GLN A 1 89 ? 15.310 -7.642 -13.860 1.00 80.19 89 GLN A CA 1
ATOM 728 C C . GLN A 1 89 ? 14.123 -7.696 -14.840 1.00 80.19 89 GLN A C 1
ATOM 730 O O . GLN A 1 89 ? 13.525 -6.665 -15.149 1.00 80.19 89 GLN A O 1
ATOM 735 N N . TYR A 1 90 ? 13.769 -8.880 -15.349 1.00 82.88 90 TYR A N 1
ATOM 736 C CA . TYR A 1 90 ? 12.692 -9.059 -16.332 1.00 82.88 90 TYR A CA 1
ATOM 737 C C . TYR A 1 90 ? 11.672 -10.086 -15.832 1.00 82.88 90 TYR A C 1
ATOM 739 O O . TYR A 1 90 ? 11.644 -11.213 -16.328 1.00 82.88 90 TYR A O 1
ATOM 747 N N . PRO A 1 91 ? 10.832 -9.717 -14.849 1.00 81.81 91 PRO A N 1
ATOM 748 C CA . PRO A 1 91 ? 9.749 -10.584 -14.419 1.00 81.81 91 PRO A CA 1
ATOM 749 C C . PRO A 1 91 ? 8.697 -10.770 -15.519 1.00 81.81 91 PRO A C 1
ATOM 751 O O . PRO A 1 91 ? 8.657 -9.997 -16.483 1.00 81.81 91 PRO A O 1
ATOM 754 N N . PRO A 1 92 ? 7.793 -11.754 -15.350 1.00 81.50 92 PRO A N 1
ATOM 755 C CA . PRO A 1 92 ? 6.628 -11.910 -16.212 1.00 81.50 92 PRO A CA 1
ATOM 756 C C . PRO A 1 92 ? 5.862 -10.590 -16.368 1.00 81.50 92 PRO A C 1
ATOM 758 O O . PRO A 1 92 ? 5.763 -9.813 -15.417 1.00 81.50 92 PRO A O 1
ATOM 761 N N . ASN A 1 93 ? 5.259 -10.357 -17.538 1.00 79.38 93 ASN A N 1
ATOM 762 C CA . ASN A 1 93 ? 4.583 -9.091 -17.867 1.00 79.38 93 ASN A CA 1
ATOM 763 C C . ASN A 1 93 ? 3.536 -8.659 -16.821 1.00 79.38 93 ASN A C 1
ATOM 765 O O . ASN A 1 93 ? 3.365 -7.470 -16.570 1.00 79.38 93 ASN A O 1
ATOM 769 N N . SER A 1 94 ? 2.870 -9.612 -16.158 1.00 78.31 94 SER A N 1
ATOM 770 C CA . SER A 1 94 ? 1.888 -9.351 -15.094 1.00 78.31 94 SER A CA 1
ATOM 771 C C . SER A 1 94 ? 2.478 -8.780 -13.800 1.00 78.31 94 SER A C 1
ATOM 773 O O . SER A 1 94 ? 1.736 -8.282 -12.958 1.00 78.31 94 SER A O 1
ATOM 775 N N . LEU A 1 95 ? 3.791 -8.904 -13.613 1.00 82.62 95 LEU A N 1
ATOM 776 C CA . LEU A 1 95 ? 4.553 -8.452 -12.446 1.00 82.62 95 LEU A CA 1
ATOM 777 C C . LEU A 1 95 ? 5.570 -7.365 -12.829 1.00 82.62 95 LEU A C 1
ATOM 779 O O . LEU A 1 95 ? 6.419 -6.984 -12.023 1.00 82.62 95 LEU A O 1
ATOM 783 N N . TYR A 1 96 ? 5.507 -6.860 -14.063 1.00 86.62 96 TYR A N 1
ATOM 784 C CA . TYR A 1 96 ? 6.425 -5.839 -14.535 1.00 86.62 96 TYR A CA 1
ATOM 785 C C . TYR A 1 96 ? 6.050 -4.470 -13.958 1.00 86.62 96 TYR A C 1
ATOM 787 O O . TYR A 1 96 ? 5.108 -3.817 -14.402 1.00 86.62 96 TYR A O 1
ATOM 795 N N . MET A 1 97 ? 6.783 -4.049 -12.928 1.00 88.00 97 MET A N 1
ATOM 796 C CA . MET A 1 97 ? 6.555 -2.784 -12.230 1.00 88.00 97 MET A CA 1
ATOM 797 C C . MET A 1 97 ? 7.326 -1.622 -12.858 1.00 88.00 97 MET A C 1
ATOM 799 O O . MET A 1 97 ? 8.336 -1.808 -13.540 1.00 88.00 97 MET A O 1
ATOM 803 N N . LEU A 1 98 ? 6.885 -0.400 -12.557 1.00 87.75 98 LEU A N 1
ATOM 804 C CA . LEU A 1 98 ? 7.542 0.837 -12.985 1.00 87.75 98 LEU A CA 1
ATOM 805 C C . LEU A 1 98 ? 9.025 0.875 -12.582 1.00 87.75 98 LEU A C 1
ATOM 807 O O . LEU A 1 98 ? 9.870 1.332 -13.344 1.00 87.75 98 LEU A O 1
ATOM 811 N N . GLN A 1 99 ? 9.363 0.353 -11.408 1.00 89.69 99 GLN A N 1
ATOM 812 C CA . GLN A 1 99 ? 10.738 0.275 -10.931 1.00 89.69 99 GLN A CA 1
ATOM 813 C C . GLN A 1 99 ? 11.601 -0.658 -11.805 1.00 89.69 99 GLN A C 1
ATOM 815 O O . GLN A 1 99 ? 12.747 -0.310 -12.078 1.00 89.69 99 GLN A O 1
ATOM 820 N N . ASN A 1 100 ? 11.055 -1.770 -12.328 1.00 88.69 100 ASN A N 1
ATOM 821 C CA . ASN A 1 100 ? 11.764 -2.610 -13.309 1.00 88.69 100 ASN A CA 1
ATOM 822 C C . ASN A 1 100 ? 11.996 -1.840 -14.610 1.00 88.69 100 ASN A C 1
ATOM 824 O O . ASN A 1 100 ? 13.076 -1.911 -15.189 1.00 88.69 100 ASN A O 1
ATOM 828 N N . PHE A 1 101 ? 10.996 -1.073 -15.058 1.00 89.00 101 PHE A N 1
ATOM 829 C CA . PHE A 1 101 ? 11.135 -0.215 -16.232 1.00 89.00 101 PHE A CA 1
ATOM 830 C C . PHE A 1 101 ? 12.269 0.797 -16.055 1.00 89.00 101 PHE A C 1
ATOM 832 O O . PHE A 1 101 ? 13.148 0.886 -16.912 1.00 89.00 101 PHE A O 1
ATOM 839 N N . MET A 1 102 ? 12.288 1.525 -14.940 1.00 89.19 102 MET A N 1
ATOM 840 C CA . MET A 1 102 ? 13.328 2.515 -14.663 1.00 89.19 102 MET A CA 1
ATOM 841 C C . MET A 1 102 ? 14.713 1.867 -14.574 1.00 89.19 102 MET A C 1
ATOM 843 O O . MET A 1 102 ? 15.639 2.316 -15.245 1.00 89.19 102 MET A O 1
ATOM 847 N N . ASN A 1 103 ? 14.844 0.777 -13.812 1.00 90.06 103 ASN A N 1
ATOM 848 C CA . ASN A 1 103 ? 16.117 0.088 -13.609 1.00 90.06 103 ASN A CA 1
ATOM 849 C C . ASN A 1 103 ? 16.678 -0.473 -14.929 1.00 90.06 103 ASN A C 1
ATOM 851 O O . ASN A 1 103 ? 17.825 -0.218 -15.291 1.00 90.06 103 ASN A O 1
ATOM 855 N N . ASN A 1 104 ? 15.840 -1.134 -15.728 1.00 89.50 104 ASN A N 1
ATOM 856 C CA . ASN A 1 104 ? 16.278 -1.724 -16.993 1.00 89.50 104 ASN A CA 1
ATOM 857 C C . ASN A 1 104 ? 16.672 -0.664 -18.030 1.00 89.50 104 ASN A C 1
ATOM 859 O O . ASN A 1 104 ? 17.600 -0.883 -18.808 1.00 89.50 104 ASN A O 1
ATOM 863 N N . ASN A 1 105 ? 15.980 0.482 -18.068 1.00 88.62 105 ASN A N 1
ATOM 864 C CA . ASN A 1 105 ? 16.345 1.581 -18.966 1.00 88.62 105 ASN A CA 1
ATOM 865 C C . ASN A 1 105 ? 17.603 2.320 -18.495 1.00 88.62 105 ASN A C 1
ATOM 867 O O . ASN A 1 105 ? 18.379 2.760 -19.341 1.00 88.62 105 ASN A O 1
ATOM 871 N N . PHE A 1 106 ? 17.832 2.409 -17.182 1.00 88.88 106 PHE A N 1
ATOM 872 C CA . PHE A 1 106 ? 19.067 2.946 -16.615 1.00 88.88 106 PHE A CA 1
ATOM 873 C C . PHE A 1 106 ? 20.276 2.075 -16.986 1.00 88.88 106 PHE A C 1
ATOM 875 O O . PHE A 1 106 ? 21.254 2.586 -17.525 1.00 88.88 106 PHE A O 1
ATOM 882 N N . LEU A 1 107 ? 20.176 0.752 -16.807 1.00 88.12 107 LEU A N 1
ATOM 883 C CA . LEU A 1 107 ? 21.243 -0.196 -17.156 1.00 88.12 107 LEU A CA 1
ATOM 884 C C . LEU A 1 107 ? 21.545 -0.238 -18.661 1.00 88.12 107 LEU A C 1
ATOM 886 O O . LEU A 1 107 ? 22.687 -0.441 -19.059 1.00 88.12 107 LEU A O 1
ATOM 890 N N . LYS A 1 108 ? 20.533 -0.020 -19.506 1.00 88.62 108 LYS A N 1
ATOM 891 C CA . LYS A 1 108 ? 20.686 0.072 -20.968 1.00 88.62 108 LYS A CA 1
ATOM 892 C C . LYS A 1 108 ? 21.147 1.451 -21.458 1.00 88.62 108 LYS A C 1
ATOM 894 O O . LYS A 1 108 ? 21.165 1.664 -22.666 1.00 88.62 108 LYS A O 1
ATOM 899 N N . LEU A 1 109 ? 21.471 2.384 -20.555 1.00 87.56 109 LEU A N 1
ATOM 900 C CA . LEU A 1 109 ? 21.877 3.763 -20.867 1.00 87.56 109 LEU A CA 1
ATOM 901 C C . LEU A 1 109 ? 20.852 4.529 -21.731 1.00 87.56 109 LEU A C 1
ATOM 903 O O . LEU A 1 109 ? 21.179 5.498 -22.414 1.00 87.56 109 LEU A O 1
ATOM 907 N N . ASN A 1 110 ? 19.576 4.131 -21.682 1.00 90.19 110 ASN A N 1
ATOM 908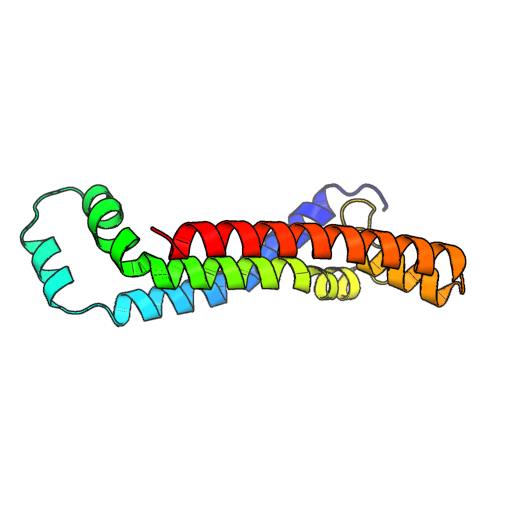 C CA . ASN A 1 110 ? 18.489 4.770 -22.426 1.00 90.19 110 ASN A CA 1
ATOM 909 C C . ASN A 1 110 ? 17.965 6.000 -21.668 1.00 90.19 110 ASN A C 1
ATOM 911 O O . ASN A 1 110 ? 16.798 6.060 -21.264 1.00 90.19 110 ASN A O 1
ATOM 915 N N . TYR A 1 111 ? 18.833 6.996 -21.482 1.00 88.12 111 TYR A N 1
ATOM 916 C CA . TYR A 1 111 ? 18.552 8.180 -20.665 1.00 88.12 111 TYR A CA 1
ATOM 917 C C . TYR A 1 111 ? 17.351 8.988 -21.161 1.00 88.12 111 TYR A C 1
ATOM 919 O O . TYR A 1 111 ? 16.574 9.479 -20.350 1.00 88.12 111 TYR A O 1
ATOM 927 N N . HIS A 1 112 ? 17.124 9.062 -22.476 1.00 90.00 112 HIS A N 1
ATOM 928 C CA . HIS A 1 112 ? 15.972 9.778 -23.034 1.00 90.00 112 HIS A CA 1
ATOM 929 C C . HIS A 1 112 ? 14.633 9.209 -22.537 1.00 90.00 112 HIS A C 1
ATOM 931 O O . HIS A 1 112 ? 13.755 9.957 -22.102 1.00 90.00 112 HIS A O 1
ATOM 937 N N . ARG A 1 113 ? 14.493 7.873 -22.529 1.00 89.31 113 ARG A N 1
ATOM 938 C CA . ARG A 1 113 ? 13.288 7.198 -22.017 1.00 89.31 113 ARG A CA 1
ATOM 939 C C . ARG A 1 113 ? 13.175 7.354 -20.506 1.00 89.31 113 ARG A C 1
ATOM 941 O O . ARG A 1 113 ? 12.086 7.639 -20.013 1.00 89.31 113 ARG A O 1
ATOM 948 N N . LEU A 1 114 ? 14.293 7.244 -19.791 1.00 91.25 114 LEU A N 1
ATOM 949 C CA . LEU A 1 114 ? 14.336 7.408 -18.340 1.00 91.25 114 LEU A CA 1
ATOM 950 C C . LEU A 1 114 ? 13.896 8.814 -17.907 1.00 91.25 114 LEU A C 1
ATOM 952 O O . LEU A 1 114 ? 13.026 8.943 -17.053 1.00 91.25 114 LEU A O 1
ATOM 956 N N . CYS A 1 115 ? 14.433 9.864 -18.532 1.00 91.38 115 CYS A N 1
ATOM 957 C CA . CYS A 1 115 ? 14.073 11.249 -18.227 1.00 91.38 115 CYS A CA 1
ATOM 958 C C . CYS A 1 115 ? 12.588 11.518 -18.494 1.00 91.38 115 CYS A C 1
ATOM 960 O O . CYS A 1 115 ? 11.908 12.092 -17.643 1.00 91.38 115 CYS A O 1
ATOM 962 N N . SER A 1 116 ? 12.065 11.051 -19.635 1.00 92.56 116 SER A N 1
ATOM 963 C CA . SER A 1 116 ? 10.644 11.217 -19.969 1.00 92.56 116 SER A CA 1
ATOM 964 C C . SER A 1 116 ? 9.724 10.522 -18.958 1.00 92.56 116 SER A C 1
ATOM 966 O O . SER A 1 116 ? 8.765 11.123 -18.473 1.00 92.56 116 SER A O 1
ATOM 968 N N . ALA A 1 117 ? 10.055 9.291 -18.558 1.00 91.81 117 ALA A N 1
ATOM 969 C CA . ALA A 1 117 ? 9.289 8.548 -17.568 1.00 91.81 117 ALA A CA 1
ATOM 970 C C . ALA A 1 117 ? 9.366 9.195 -16.178 1.00 91.81 117 ALA A C 1
ATOM 972 O O . ALA A 1 117 ? 8.344 9.316 -15.506 1.00 91.81 117 ALA A O 1
ATOM 973 N N . SER A 1 118 ? 10.546 9.655 -15.753 1.00 90.50 118 SER A N 1
ATOM 974 C CA . SER A 1 118 ? 10.738 10.299 -14.446 1.00 90.50 118 SER A CA 1
ATOM 975 C C . SER A 1 118 ? 9.927 11.583 -14.320 1.00 90.50 118 SER A C 1
ATOM 977 O O . SER A 1 118 ? 9.340 11.838 -13.265 1.00 90.50 118 SER A O 1
ATOM 979 N N . PHE A 1 119 ? 9.834 12.359 -15.402 1.00 94.25 119 PHE A N 1
ATOM 980 C CA . PHE A 1 119 ? 9.014 13.564 -15.437 1.00 94.25 119 PHE A CA 1
ATOM 981 C C . PHE A 1 119 ? 7.521 13.236 -15.299 1.00 94.25 119 PHE A C 1
ATOM 983 O O . PHE A 1 119 ? 6.844 13.804 -14.443 1.00 94.25 119 PHE A O 1
ATOM 990 N N . LEU A 1 120 ? 7.019 12.262 -16.067 1.00 93.94 120 LEU A N 1
ATOM 991 C CA . LEU A 1 120 ? 5.619 11.828 -15.996 1.00 93.94 120 LEU A CA 1
ATOM 992 C C . LEU A 1 120 ? 5.249 11.295 -14.605 1.00 93.94 120 LEU A C 1
ATOM 994 O O . LEU A 1 120 ? 4.221 11.669 -14.040 1.00 93.94 120 LEU A O 1
ATOM 998 N N . VAL A 1 121 ? 6.103 10.461 -14.014 1.00 92.06 121 VAL A N 1
ATOM 999 C CA . VAL A 1 121 ? 5.872 9.893 -12.678 1.00 92.06 121 VAL A CA 1
ATOM 1000 C C . VAL A 1 121 ? 5.866 10.991 -11.617 1.00 92.06 121 VAL A C 1
ATOM 1002 O O . VAL A 1 121 ? 4.936 11.061 -10.817 1.00 92.06 121 VAL A O 1
ATOM 1005 N N . THR A 1 122 ? 6.838 1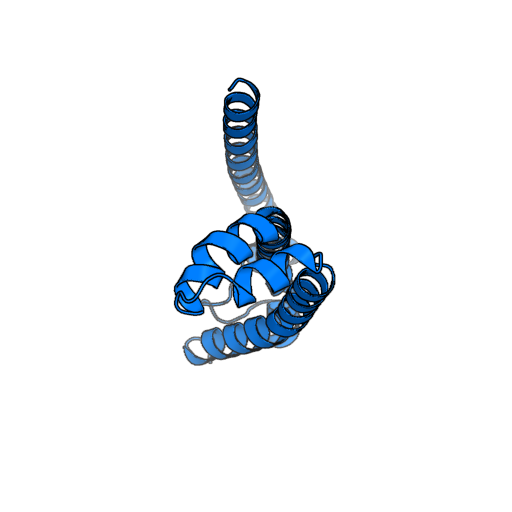1.901 -11.649 1.00 92.94 122 THR A N 1
ATOM 1006 C CA . THR A 1 122 ? 6.882 13.041 -10.720 1.00 92.94 122 THR A CA 1
ATOM 1007 C C . THR A 1 122 ? 5.635 13.915 -10.846 1.00 92.94 122 THR A C 1
ATOM 1009 O O . THR A 1 122 ? 5.041 14.288 -9.837 1.00 92.94 122 THR A O 1
ATOM 1012 N N . MET A 1 123 ? 5.187 14.193 -12.073 1.00 95.94 123 MET A N 1
ATOM 1013 C CA . MET A 1 123 ? 3.986 14.990 -12.325 1.00 95.94 123 MET A CA 1
ATOM 1014 C C . MET A 1 123 ? 2.720 14.309 -11.788 1.00 95.94 123 MET A C 1
ATOM 1016 O O . MET A 1 123 ? 1.908 14.955 -11.127 1.00 95.94 123 MET A O 1
ATOM 1020 N N . THR A 1 124 ? 2.563 13.003 -12.018 1.00 92.94 124 THR A N 1
ATOM 1021 C CA . THR A 1 124 ? 1.403 12.245 -11.515 1.00 92.94 124 THR A CA 1
ATOM 1022 C C . THR A 1 124 ? 1.369 12.180 -9.988 1.00 92.94 124 THR A C 1
ATOM 1024 O O . THR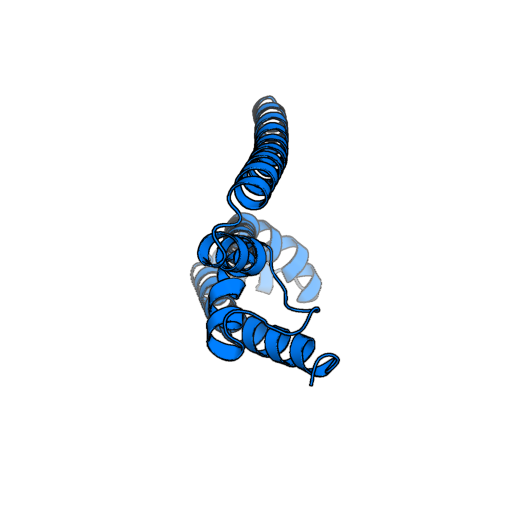 A 1 124 ? 0.336 12.485 -9.393 1.00 92.94 124 THR A O 1
ATOM 1027 N N . ILE A 1 125 ? 2.492 11.865 -9.333 1.00 91.31 125 ILE A N 1
ATOM 1028 C CA . ILE A 1 125 ? 2.582 11.841 -7.865 1.00 91.31 125 ILE A CA 1
ATOM 1029 C C . ILE A 1 125 ? 2.355 13.246 -7.296 1.00 91.31 125 ILE A C 1
ATOM 1031 O O . ILE A 1 125 ? 1.585 13.407 -6.351 1.00 91.31 125 ILE A O 1
ATOM 1035 N N . GLY A 1 126 ? 2.960 14.273 -7.900 1.00 94.50 126 GLY A N 1
ATOM 1036 C CA . GLY A 1 126 ? 2.773 15.668 -7.505 1.00 94.50 126 GLY A CA 1
ATOM 1037 C C . GLY A 1 126 ? 1.309 16.108 -7.570 1.00 94.50 126 GLY A C 1
ATOM 1038 O O . GLY A 1 126 ? 0.819 16.743 -6.637 1.00 94.50 126 GLY A O 1
ATOM 1039 N N . LEU A 1 127 ? 0.578 15.711 -8.618 1.00 95.62 127 LEU A N 1
ATOM 1040 C CA . LEU A 1 127 ? -0.861 15.963 -8.735 1.00 95.62 127 LEU A CA 1
ATOM 1041 C C . LEU A 1 127 ? -1.663 15.260 -7.636 1.00 95.62 127 LEU A C 1
ATOM 1043 O O . LEU A 1 127 ? -2.517 15.891 -7.014 1.00 95.62 127 LEU A O 1
ATOM 1047 N N . VAL A 1 128 ? -1.380 13.984 -7.361 1.00 92.56 128 VAL A N 1
ATOM 1048 C CA . VAL A 1 128 ? -2.063 13.224 -6.300 1.00 92.56 128 VAL A CA 1
ATOM 1049 C C . VAL A 1 128 ? -1.845 13.877 -4.934 1.00 92.56 128 VAL A C 1
ATOM 1051 O O . VAL A 1 128 ? -2.805 14.092 -4.193 1.00 92.56 128 VAL A O 1
ATOM 1054 N N . VAL A 1 129 ? -0.604 14.257 -4.619 1.00 91.69 129 VAL A N 1
ATOM 1055 C CA . VAL A 1 129 ? -0.269 14.937 -3.359 1.00 91.69 129 VAL A CA 1
ATOM 1056 C C . VAL A 1 129 ? -0.941 16.310 -3.283 1.00 91.69 129 VAL A C 1
ATOM 1058 O O . VAL A 1 129 ? -1.524 16.647 -2.254 1.00 91.69 129 VAL A O 1
ATOM 1061 N N . ALA A 1 130 ? -0.947 17.087 -4.369 1.00 93.56 130 ALA A N 1
ATOM 1062 C CA . ALA A 1 130 ? -1.619 18.385 -4.404 1.00 93.56 130 ALA A CA 1
ATOM 1063 C C . ALA A 1 130 ? -3.136 18.267 -4.173 1.00 93.56 130 ALA A C 1
ATOM 1065 O O . ALA A 1 130 ? -3.722 19.091 -3.470 1.00 93.56 130 ALA A O 1
ATOM 1066 N N . VAL A 1 131 ? -3.784 17.241 -4.737 1.00 92.75 131 VAL A N 1
ATOM 1067 C CA . VAL A 1 131 ? -5.206 16.955 -4.489 1.00 92.75 131 VAL A CA 1
ATOM 1068 C C . VAL A 1 131 ? -5.431 16.565 -3.030 1.00 92.75 131 VAL A C 1
ATOM 1070 O O . VAL A 1 131 ? -6.334 17.110 -2.397 1.00 92.75 131 VAL A O 1
ATOM 1073 N N . TYR A 1 132 ? -4.595 15.681 -2.481 1.00 87.62 132 TYR A N 1
ATOM 1074 C CA . TYR A 1 132 ? -4.678 15.263 -1.081 1.00 87.62 132 TYR A CA 1
ATOM 1075 C C . TYR A 1 132 ? -4.589 16.456 -0.118 1.00 87.62 132 TYR A C 1
ATOM 1077 O O . TYR A 1 132 ? -5.464 16.622 0.734 1.00 87.62 132 TYR A O 1
ATOM 1085 N N . LEU A 1 133 ? -3.598 17.337 -0.303 1.00 89.75 133 LEU A N 1
ATOM 1086 C CA . LEU A 1 133 ? -3.433 18.533 0.530 1.00 89.75 133 LEU A CA 1
ATOM 1087 C C . LEU A 1 133 ? -4.648 19.466 0.424 1.00 89.75 133 LEU A C 1
ATOM 1089 O O . LEU A 1 133 ? -5.168 19.915 1.443 1.00 89.75 133 LEU A O 1
ATOM 1093 N N . ARG A 1 134 ? -5.191 19.672 -0.785 1.00 90.75 134 ARG A N 1
ATOM 1094 C CA . ARG A 1 134 ? -6.408 20.484 -0.966 1.00 90.75 134 ARG A CA 1
ATOM 1095 C C . ARG A 1 134 ? -7.637 19.905 -0.268 1.00 90.75 134 ARG A C 1
ATOM 1097 O O . ARG A 1 134 ? -8.482 20.669 0.201 1.00 90.75 134 ARG A O 1
ATOM 1104 N N . VAL A 1 135 ? -7.776 18.581 -0.217 1.00 90.81 135 VAL A N 1
ATOM 1105 C CA . VAL A 1 135 ? -8.874 17.921 0.508 1.00 90.81 135 VAL A CA 1
ATOM 1106 C C . VAL A 1 135 ? -8.690 18.082 2.017 1.00 90.81 135 VAL A C 1
ATOM 1108 O O . VAL A 1 135 ? -9.650 18.412 2.716 1.00 90.81 135 VAL A O 1
ATOM 1111 N N . GLN A 1 136 ? -7.463 17.921 2.517 1.00 82.06 136 GLN A N 1
ATOM 1112 C CA . GLN A 1 136 ? -7.149 18.094 3.934 1.00 82.06 136 GLN A CA 1
ATOM 1113 C C . GLN A 1 136 ? -7.411 19.531 4.410 1.00 82.06 136 GLN A C 1
ATOM 1115 O O . GLN A 1 136 ? -8.012 19.724 5.469 1.00 82.06 136 GLN A O 1
ATOM 1120 N N . ASP A 1 137 ? -7.048 20.532 3.605 1.00 84.81 137 ASP A N 1
ATOM 1121 C CA . ASP A 1 137 ? -7.313 21.943 3.904 1.00 84.81 137 ASP A CA 1
ATOM 1122 C C . ASP A 1 137 ? -8.812 22.251 3.991 1.00 84.81 137 ASP A C 1
ATOM 1124 O O . ASP A 1 137 ? -9.239 23.046 4.830 1.00 84.81 137 ASP A O 1
ATOM 1128 N N . ARG A 1 138 ? -9.643 21.599 3.167 1.00 75.00 138 ARG A N 1
ATOM 1129 C CA . ARG A 1 138 ? -11.108 21.719 3.263 1.00 75.00 138 ARG A CA 1
ATOM 1130 C C . ARG A 1 138 ? -11.668 21.047 4.513 1.00 75.00 138 ARG A C 1
ATOM 1132 O O . ARG A 1 138 ? -12.641 21.549 5.066 1.00 75.00 138 ARG A O 1
ATOM 1139 N N . SER A 1 139 ? -11.066 19.946 4.961 1.00 72.94 139 SER A N 1
ATOM 1140 C CA . SER A 1 139 ? -11.502 19.232 6.166 1.00 72.94 139 SER A CA 1
ATOM 1141 C C . SER A 1 139 ? -11.131 19.956 7.459 1.00 72.94 139 SER A C 1
ATOM 1143 O O . SER A 1 139 ? -11.877 19.837 8.416 1.00 72.94 139 SER A O 1
ATOM 1145 N N . LYS A 1 140 ? -10.012 20.696 7.503 1.00 60.72 140 LYS A N 1
ATOM 1146 C CA . LYS A 1 140 ? -9.619 21.504 8.676 1.00 60.72 140 LYS A CA 1
ATOM 1147 C C . LYS A 1 140 ? -10.419 22.805 8.831 1.00 60.72 140 LYS A C 1
ATOM 1149 O O . LYS A 1 140 ? -10.330 23.445 9.870 1.00 60.72 140 LYS A O 1
ATOM 1154 N N . ARG A 1 141 ? -11.142 23.229 7.788 1.00 55.22 141 ARG A N 1
ATOM 1155 C CA . ARG A 1 141 ? -11.997 24.432 7.792 1.00 55.22 141 ARG A CA 1
ATOM 1156 C C . ARG A 1 141 ? -13.456 24.148 8.190 1.00 55.22 141 ARG A C 1
ATOM 1158 O O . ARG A 1 141 ? -14.248 25.085 8.202 1.00 55.22 141 ARG A O 1
ATOM 1165 N N . ARG A 1 142 ? -13.811 22.889 8.461 1.00 46.12 142 ARG A N 1
ATOM 1166 C CA . ARG A 1 142 ? -15.088 22.463 9.056 1.00 46.12 142 ARG A CA 1
ATOM 1167 C C . ARG A 1 142 ? -14.849 22.044 10.496 1.00 46.12 142 ARG A C 1
ATOM 1169 O O . ARG A 1 142 ? -15.781 22.257 11.294 1.00 46.12 142 ARG A O 1
#

Secondary structure (DSSP, 8-state):
----HHHHHHHHHHHHHHHHHHHHHHHHHHHHTS-HHHHHHHHH--S-HHHHIIIIIHHHHHHHHHHHHHHHHHHHHHTHHHHHHHHTTS--GGG--HHHHHHHHHHTT-HHHHHHHHHHHHHHHHHHHHHHHHHHHHHTT-

pLDDT: mean 82.78, std 9.59, range [42.72, 95.94]

Foldseek 3Di:
DQDPPVVVVVLVVVLCVVLVVVLCVLVVVLVVPDDVVLVVVVVVDPDDPVVSCVPPVCVSCVVSVVVSVVVSVVSVVVSLVVQCVVANLDGHPVNCDPVSVLVVCVVVVVVVVNVVSVVVVCVVVVVVVVVVVVVVVVVVVD

Solvent-accessible surface area (backbone atoms only — not comparable to full-atom values): 8197 Å² total; per-residue (Å²): 136,72,74,62,72,59,58,57,53,53,50,50,50,55,49,47,61,63,51,48,57,58,50,52,52,54,53,51,51,57,61,68,71,53,62,67,70,61,58,50,51,56,75,70,45,93,61,58,69,68,58,46,40,64,70,50,50,47,65,73,39,39,70,58,51,54,50,51,50,53,50,49,57,52,51,64,66,52,50,57,61,57,50,37,73,75,47,44,77,73,40,46,72,93,67,59,44,71,66,42,54,50,52,54,29,56,78,66,67,39,55,72,61,42,54,53,50,52,51,54,51,50,52,53,52,50,50,53,51,54,52,51,52,56,52,52,58,57,59,76,74,108